Protein AF-A0A2U3RTN7-F1 (afdb_monomer_lite)

Structure (mmCIF, N/CA/C/O backbone):
data_AF-A0A2U3RTN7-F1
#
_entry.id   AF-A0A2U3RTN7-F1
#
loop_
_atom_site.group_PDB
_atom_site.id
_atom_site.type_symbol
_atom_site.label_atom_id
_atom_site.label_alt_id
_atom_site.label_comp_id
_atom_site.label_asym_id
_atom_site.label_entity_id
_atom_site.label_seq_id
_atom_site.pdbx_PDB_ins_code
_atom_site.Cartn_x
_atom_site.Cartn_y
_atom_site.Cartn_z
_atom_site.occupancy
_atom_site.B_iso_or_equiv
_atom_site.auth_seq_id
_atom_site.auth_comp_id
_atom_site.auth_asym_id
_atom_site.auth_atom_id
_atom_site.pdbx_PDB_model_num
ATOM 1 N N . MET A 1 1 ? -1.818 9.519 -7.030 1.00 48.25 1 MET A N 1
ATOM 2 C CA . MET A 1 1 ? -1.767 10.925 -7.499 1.00 48.25 1 MET A CA 1
ATOM 3 C C . MET A 1 1 ? -0.516 11.708 -7.041 1.00 48.25 1 MET A C 1
ATOM 5 O O . MET A 1 1 ? -0.609 12.904 -6.838 1.00 48.25 1 MET A O 1
ATOM 9 N N . PHE A 1 2 ? 0.667 11.091 -6.873 1.00 43.72 2 PHE A N 1
ATOM 10 C CA . PHE A 1 2 ? 1.888 11.840 -6.477 1.00 43.72 2 PHE A CA 1
ATOM 11 C C . PHE A 1 2 ? 3.116 11.570 -7.362 1.00 43.72 2 PHE A C 1
ATOM 13 O O . PHE A 1 2 ? 4.027 12.384 -7.367 1.00 43.72 2 PHE A O 1
ATOM 20 N N . ILE A 1 3 ? 3.153 10.476 -8.137 1.00 49.69 3 ILE A N 1
ATOM 21 C CA . ILE A 1 3 ? 4.295 10.184 -9.027 1.00 49.69 3 ILE A CA 1
ATOM 22 C C . ILE A 1 3 ? 4.068 10.750 -10.435 1.00 49.69 3 ILE A C 1
ATOM 24 O O . ILE A 1 3 ? 4.992 11.318 -11.005 1.00 49.69 3 ILE A O 1
ATOM 28 N N . CYS A 1 4 ? 2.834 10.722 -10.954 1.00 44.53 4 CYS A N 1
ATOM 29 C CA . CYS A 1 4 ? 2.532 11.291 -12.273 1.00 44.53 4 CYS A CA 1
ATOM 30 C C . CYS A 1 4 ? 2.783 12.811 -12.337 1.00 44.53 4 CYS A C 1
ATOM 32 O O . CYS A 1 4 ? 3.223 13.309 -13.363 1.00 44.53 4 CYS A O 1
ATOM 34 N N . ASN A 1 5 ? 2.597 13.542 -11.229 1.00 44.97 5 ASN A N 1
ATOM 35 C CA . ASN A 1 5 ? 2.896 14.980 -11.176 1.00 44.97 5 ASN A CA 1
ATOM 36 C C . ASN A 1 5 ? 4.398 15.301 -11.098 1.00 44.97 5 ASN A C 1
ATOM 38 O O . ASN A 1 5 ? 4.773 16.435 -11.389 1.00 44.97 5 ASN A O 1
ATOM 42 N N . LEU A 1 6 ? 5.256 14.342 -10.717 1.00 46.47 6 LEU A N 1
ATOM 43 C CA . LEU A 1 6 ? 6.712 14.545 -10.690 1.00 46.47 6 LEU A CA 1
ATOM 44 C C . LEU A 1 6 ? 7.342 14.410 -12.089 1.00 46.47 6 LEU A C 1
ATOM 46 O O . LEU A 1 6 ? 8.430 14.918 -12.328 1.00 46.47 6 LEU A O 1
ATOM 50 N N . LEU A 1 7 ? 6.643 13.752 -13.018 1.00 49.78 7 LEU A N 1
ATOM 51 C CA . LEU A 1 7 ? 7.047 13.536 -14.406 1.00 49.78 7 LEU A CA 1
ATOM 52 C C . LEU A 1 7 ? 5.985 14.162 -15.317 1.00 49.78 7 LEU A C 1
ATOM 54 O O . LEU A 1 7 ? 5.211 13.456 -15.956 1.00 49.78 7 LEU A O 1
ATOM 58 N N . LYS A 1 8 ? 5.929 15.501 -15.348 1.00 50.06 8 LYS A N 1
ATOM 59 C CA . LYS A 1 8 ? 4.937 16.325 -16.078 1.00 50.06 8 LYS A CA 1
ATOM 60 C C . LYS A 1 8 ? 4.772 16.021 -17.584 1.00 50.06 8 LYS A C 1
ATOM 62 O O . LYS A 1 8 ? 3.945 16.655 -18.226 1.00 50.06 8 LYS A O 1
ATOM 67 N N . THR A 1 9 ? 5.514 15.080 -18.161 1.00 51.56 9 THR A N 1
ATOM 68 C CA . THR A 1 9 ? 5.590 14.843 -19.610 1.00 51.56 9 THR A CA 1
ATOM 69 C C . THR A 1 9 ? 5.351 13.398 -20.062 1.00 51.56 9 THR A C 1
ATOM 71 O O . THR A 1 9 ? 5.414 13.145 -21.261 1.00 51.56 9 THR A O 1
ATOM 74 N N . GLN A 1 10 ? 5.029 12.440 -19.179 1.00 58.31 10 GLN A N 1
ATOM 75 C CA . GLN A 1 10 ? 4.701 11.067 -19.609 1.00 58.31 10 GLN A CA 1
ATOM 76 C C . GLN A 1 10 ? 3.363 10.578 -19.051 1.00 58.31 10 GLN A C 1
ATOM 78 O O . GLN A 1 10 ? 3.177 10.495 -17.837 1.00 58.31 10 GLN A O 1
ATOM 83 N N . MET A 1 11 ? 2.443 10.199 -19.952 1.00 59.59 11 MET A N 1
ATOM 84 C CA . MET A 1 11 ? 1.259 9.418 -19.586 1.00 59.59 11 MET A CA 1
ATOM 85 C C . MET A 1 11 ? 1.712 8.157 -18.853 1.00 59.59 11 MET A C 1
ATOM 87 O O . MET A 1 11 ? 2.530 7.382 -19.356 1.00 59.59 11 MET A O 1
ATOM 91 N N . CYS A 1 12 ? 1.172 7.973 -17.655 1.00 68.94 12 CYS A N 1
ATOM 92 C CA . CYS A 1 12 ? 1.441 6.821 -16.824 1.00 68.94 12 CYS A CA 1
ATOM 93 C C . CYS A 1 12 ? 0.115 6.160 -16.455 1.00 68.94 12 CYS A C 1
ATOM 95 O O . CYS A 1 12 ? -0.734 6.788 -15.817 1.00 68.94 12 CYS A O 1
ATOM 97 N N . LEU A 1 13 ? -0.060 4.897 -16.8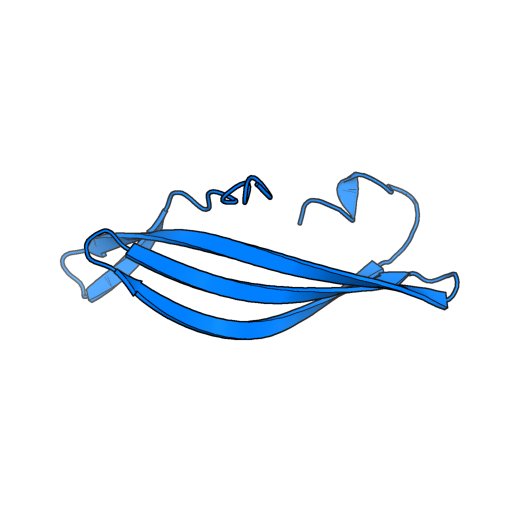53 1.00 72.62 13 LEU A N 1
ATOM 98 C CA . LEU A 1 13 ? -1.160 4.077 -16.362 1.00 72.62 13 LEU A CA 1
ATOM 99 C C . LEU A 1 13 ? -0.777 3.598 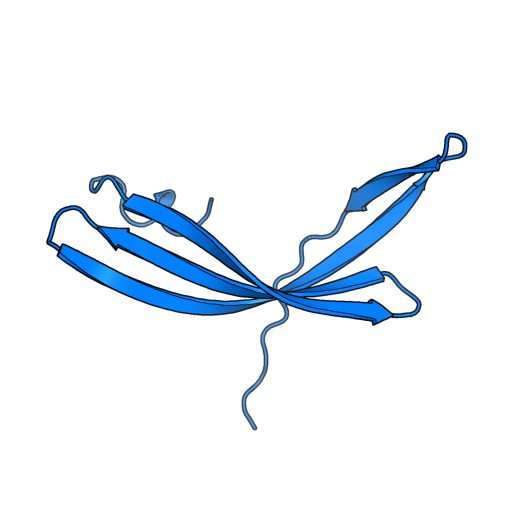-14.959 1.00 72.62 13 LEU A C 1
ATOM 101 O O . LEU A 1 13 ? 0.303 3.038 -14.766 1.00 72.62 13 LEU A O 1
ATOM 105 N N . GLN A 1 14 ? -1.640 3.832 -13.974 1.00 77.81 14 GLN A N 1
ATOM 106 C CA . GLN A 1 14 ? -1.43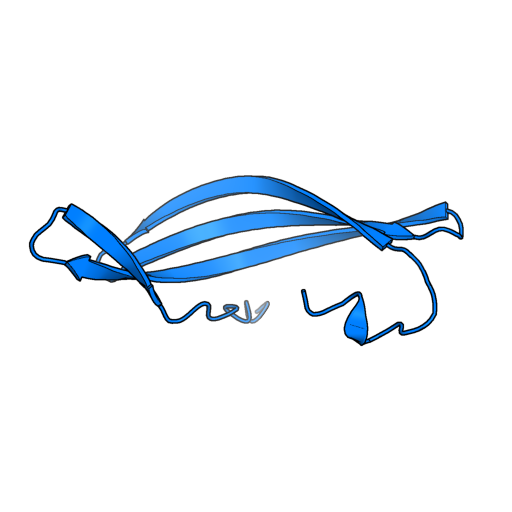2 3.358 -12.606 1.00 77.81 14 GLN A CA 1
ATOM 107 C C . GLN A 1 14 ? -2.473 2.291 -12.279 1.00 77.81 14 GLN A C 1
ATOM 109 O O . GLN A 1 14 ? -3.654 2.464 -12.572 1.00 77.81 14 GLN A O 1
ATOM 114 N N . SER A 1 15 ? -2.048 1.209 -11.637 1.00 81.81 15 SER A N 1
ATOM 115 C CA . SER A 1 15 ? -2.958 0.223 -11.055 1.00 81.81 15 SER A CA 1
ATOM 116 C C . SER A 1 15 ? -2.614 -0.036 -9.597 1.00 81.81 15 SER A C 1
ATOM 118 O O . SER A 1 15 ? -1.481 0.169 -9.142 1.00 81.81 15 SER A O 1
ATOM 120 N N . PHE A 1 16 ? -3.631 -0.473 -8.866 1.00 82.00 16 PHE A N 1
ATOM 121 C CA . PHE A 1 16 ? -3.570 -0.742 -7.444 1.00 82.00 16 PHE A CA 1
ATOM 122 C C . PHE A 1 16 ? -3.893 -2.216 -7.208 1.00 82.00 16 PHE A C 1
ATOM 124 O O . PHE A 1 16 ? -5.029 -2.636 -7.412 1.00 82.00 16 PHE A O 1
ATOM 131 N N . PHE A 1 17 ? -2.903 -2.994 -6.773 1.00 87.06 17 PHE A N 1
ATOM 132 C CA . PHE A 1 17 ? -3.091 -4.397 -6.411 1.00 87.06 17 PHE A CA 1
ATOM 133 C C . PHE A 1 17 ? -3.086 -4.535 -4.896 1.00 87.06 17 PHE A C 1
ATOM 135 O O . PHE A 1 17 ? -2.037 -4.424 -4.255 1.00 87.06 17 PHE A O 1
ATOM 142 N N . LEU A 1 18 ? -4.269 -4.756 -4.328 1.00 89.56 18 LEU A N 1
ATOM 143 C CA . LEU A 1 18 ? -4.430 -4.981 -2.899 1.00 89.56 18 LEU A CA 1
ATOM 144 C C . LEU A 1 18 ? -3.706 -6.271 -2.487 1.00 89.56 18 LEU A C 1
ATOM 146 O O . LEU A 1 18 ? -3.925 -7.316 -3.090 1.00 89.56 18 LEU A O 1
ATOM 150 N N . LYS A 1 19 ? -2.850 -6.194 -1.462 1.00 92.19 19 LYS A N 1
ATOM 151 C CA . LYS A 1 19 ? -2.156 -7.360 -0.890 1.00 92.19 19 LYS A CA 1
ATOM 152 C C . LYS A 1 19 ? -2.747 -7.765 0.452 1.00 92.19 19 LYS A C 1
ATOM 154 O O . LYS A 1 19 ? -3.021 -8.938 0.672 1.00 92.19 19 LYS A O 1
ATOM 159 N N . LYS A 1 20 ? -2.903 -6.800 1.360 1.00 91.81 20 LYS A N 1
ATOM 160 C CA . LYS A 1 20 ? -3.364 -7.060 2.725 1.00 91.81 20 LYS A CA 1
ATOM 161 C C . LYS A 1 20 ? -4.161 -5.884 3.262 1.00 91.81 20 LYS A C 1
ATOM 163 O O . LYS A 1 20 ? -3.807 -4.730 3.017 1.00 91.81 20 LYS A O 1
ATOM 168 N N . VAL A 1 21 ? -5.201 -6.205 4.019 1.00 88.44 21 VAL A N 1
ATOM 169 C CA . VAL A 1 21 ? -5.960 -5.258 4.831 1.00 88.44 21 VAL A CA 1
ATOM 170 C C . VAL A 1 21 ? -5.927 -5.759 6.264 1.00 88.44 21 VAL A C 1
ATOM 172 O O . VAL A 1 21 ? -6.264 -6.911 6.521 1.00 88.44 21 VAL A O 1
ATOM 175 N N . GLU A 1 22 ? -5.516 -4.900 7.185 1.00 89.81 22 GLU A N 1
ATOM 176 C CA . GLU A 1 22 ? -5.560 -5.164 8.620 1.00 89.81 22 GLU A CA 1
ATOM 177 C C . GLU A 1 22 ? -6.332 -4.043 9.301 1.00 89.81 22 GLU A C 1
ATOM 179 O O . GLU A 1 22 ? -6.010 -2.865 9.133 1.00 89.81 22 GLU A O 1
ATOM 184 N N . VAL A 1 23 ? -7.346 -4.409 10.079 1.00 84.12 23 VAL A N 1
ATOM 185 C CA . VAL A 1 23 ? -8.041 -3.465 10.953 1.00 84.12 23 VAL A CA 1
ATOM 186 C C . VAL A 1 23 ? -7.298 -3.433 12.283 1.00 84.12 23 VAL A C 1
ATOM 188 O O . VAL A 1 23 ? -7.076 -4.474 12.896 1.00 84.12 23 VAL A O 1
ATOM 191 N N . ILE A 1 24 ? -6.897 -2.241 12.709 1.00 85.62 24 ILE A N 1
ATOM 192 C CA . ILE A 1 24 ? -6.274 -1.981 14.008 1.00 85.62 24 ILE A CA 1
ATOM 193 C C . ILE A 1 24 ? -7.138 -0.987 14.788 1.00 85.62 24 ILE A C 1
ATOM 195 O O . ILE A 1 24 ? -8.009 -0.343 14.209 1.00 85.62 24 ILE A O 1
ATOM 199 N N . ASN A 1 25 ? -6.899 -0.845 16.093 1.00 78.88 25 ASN A N 1
ATOM 200 C CA . ASN A 1 25 ? -7.767 -0.060 16.984 1.00 78.88 25 ASN A CA 1
ATOM 201 C C . ASN A 1 25 ? -8.098 1.352 16.457 1.00 78.88 25 ASN A C 1
ATOM 203 O O . ASN A 1 25 ? -9.244 1.780 16.549 1.00 78.88 25 ASN A O 1
ATOM 207 N N . ASP A 1 26 ? -7.129 2.031 15.835 1.00 79.81 26 ASP A N 1
ATOM 208 C CA . ASP A 1 26 ? -7.267 3.427 15.392 1.00 79.81 26 ASP A CA 1
ATOM 209 C C . ASP A 1 26 ? -7.465 3.596 13.874 1.00 79.81 26 ASP A C 1
ATOM 211 O O . ASP A 1 26 ? -7.378 4.711 13.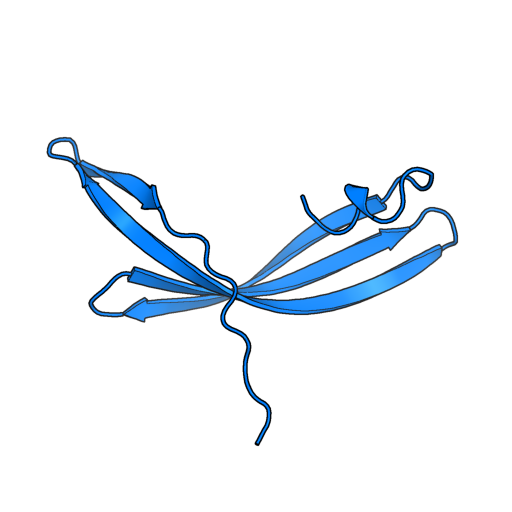347 1.00 79.81 26 ASP A O 1
ATOM 215 N N . GLY A 1 27 ? -7.688 2.509 13.129 1.00 83.31 27 GLY A N 1
ATOM 216 C CA . GLY A 1 27 ? -7.889 2.597 11.685 1.00 83.31 27 GLY A CA 1
ATOM 217 C C . GLY A 1 27 ? -7.588 1.319 10.915 1.00 83.31 27 GLY A C 1
ATOM 218 O O . GLY A 1 27 ? -7.657 0.209 11.429 1.00 83.31 27 GLY A O 1
ATOM 219 N N . VAL A 1 28 ? -7.247 1.477 9.641 1.00 85.50 28 VAL A N 1
ATOM 220 C CA . VAL A 1 28 ? -6.991 0.367 8.721 1.00 85.50 28 VAL A CA 1
ATOM 221 C C . VAL A 1 28 ? -5.619 0.532 8.085 1.00 85.50 28 VAL A C 1
ATOM 223 O O . VAL A 1 28 ? -5.287 1.585 7.537 1.00 85.50 28 VAL A O 1
ATOM 226 N N . LEU A 1 29 ? -4.816 -0.524 8.138 1.00 88.56 29 LEU A N 1
ATOM 227 C CA . LEU A 1 29 ? -3.589 -0.646 7.367 1.00 88.56 29 LEU A CA 1
ATOM 228 C C . LEU A 1 29 ? -3.893 -1.361 6.054 1.00 88.56 29 LEU A C 1
ATOM 230 O O . LEU A 1 29 ? -4.397 -2.481 6.038 1.00 88.56 29 LEU A O 1
ATOM 234 N N . ILE A 1 30 ? -3.567 -0.706 4.944 1.00 8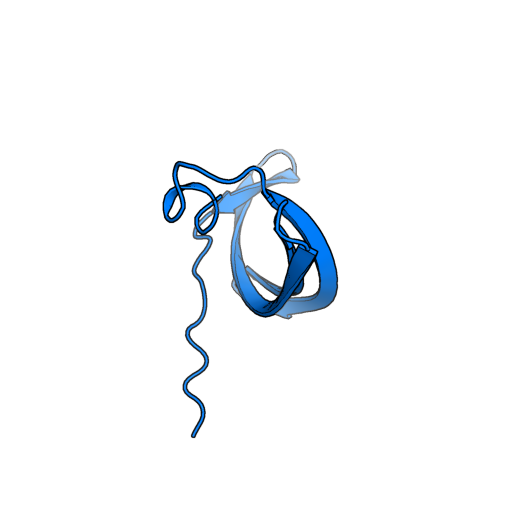9.12 30 ILE A N 1
ATOM 235 C CA . ILE A 1 30 ? -3.711 -1.257 3.600 1.00 89.12 30 ILE A CA 1
ATOM 236 C C . ILE A 1 30 ? -2.330 -1.382 2.980 1.00 89.12 30 ILE A C 1
ATOM 238 O O . ILE A 1 30 ? -1.685 -0.379 2.668 1.00 89.12 30 ILE A O 1
ATOM 242 N N . SER A 1 31 ? -1.889 -2.614 2.764 1.00 89.62 31 SER A N 1
ATOM 243 C CA . SER A 1 31 ? -0.691 -2.917 1.989 1.00 89.62 31 SER A CA 1
ATOM 244 C C . SER A 1 31 ? -1.085 -3.260 0.563 1.00 89.62 31 SER A C 1
ATOM 246 O O . SER A 1 31 ? -1.947 -4.108 0.323 1.00 89.62 31 SER A O 1
ATOM 248 N N . ALA A 1 32 ? -0.443 -2.606 -0.396 1.00 88.69 32 ALA A N 1
ATOM 249 C CA . ALA A 1 32 ? -0.719 -2.794 -1.808 1.00 88.69 32 ALA A CA 1
ATOM 250 C C . ALA A 1 32 ? 0.533 -2.599 -2.656 1.00 88.69 32 ALA A C 1
ATOM 252 O O . ALA A 1 32 ? 1.436 -1.834 -2.310 1.00 88.69 32 ALA A O 1
ATOM 253 N N . THR A 1 33 ? 0.547 -3.258 -3.808 1.00 90.31 33 THR A N 1
ATOM 254 C CA . THR A 1 33 ? 1.523 -2.996 -4.859 1.00 90.31 33 THR A CA 1
ATOM 255 C C . THR A 1 33 ? 0.937 -1.973 -5.817 1.00 90.31 33 THR A C 1
ATOM 257 O O . THR A 1 33 ? -0.079 -2.218 -6.467 1.00 90.31 33 THR A O 1
ATOM 260 N N . LEU A 1 34 ? 1.594 -0.824 -5.932 1.00 86.06 34 LEU A N 1
ATOM 261 C CA . LEU A 1 34 ? 1.312 0.136 -6.989 1.00 86.06 34 LEU A CA 1
ATOM 262 C C . LEU A 1 34 ? 2.152 -0.208 -8.204 1.00 86.06 34 LEU A C 1
ATOM 264 O O . LEU A 1 34 ? 3.380 -0.208 -8.109 1.00 86.06 34 LEU A O 1
ATOM 268 N N . ARG A 1 35 ? 1.502 -0.454 -9.337 1.00 86.12 35 ARG A N 1
ATOM 269 C CA . ARG A 1 35 ? 2.194 -0.627 -10.613 1.00 86.12 35 ARG A CA 1
ATOM 270 C C . ARG A 1 35 ? 1.987 0.598 -11.483 1.00 86.12 35 ARG A C 1
ATOM 272 O O . ARG A 1 35 ? 0.868 1.093 -11.609 1.00 86.12 35 ARG A O 1
ATOM 279 N N . TYR A 1 36 ? 3.083 1.068 -12.052 1.00 83.00 36 TYR A N 1
ATOM 280 C CA . TYR A 1 36 ? 3.149 2.204 -12.954 1.00 83.00 36 TYR A CA 1
ATOM 281 C C . TYR A 1 36 ? 3.662 1.701 -14.298 1.00 83.00 36 TYR A C 1
ATOM 283 O O . TYR A 1 36 ? 4.765 1.155 -14.361 1.00 83.00 36 TYR A O 1
ATOM 291 N N . TRP A 1 37 ? 2.879 1.895 -15.354 1.00 82.50 37 TRP A N 1
ATOM 292 C CA . TRP A 1 37 ? 3.322 1.707 -16.733 1.00 82.50 37 TRP A CA 1
ATOM 293 C C . TRP A 1 37 ? 3.551 3.068 -17.353 1.00 82.50 37 TRP A C 1
ATOM 295 O O . TRP A 1 37 ? 2.658 3.913 -17.344 1.00 82.50 37 TRP A O 1
ATOM 305 N N . PHE A 1 38 ? 4.746 3.273 -17.879 1.00 81.31 38 PHE A N 1
ATOM 306 C CA . PHE A 1 38 ? 5.119 4.481 -18.593 1.00 81.31 38 PHE A CA 1
ATOM 307 C C . PHE A 1 38 ? 5.088 4.208 -20.097 1.00 81.31 38 PHE A C 1
ATOM 309 O O . PHE A 1 38 ? 5.347 3.089 -20.539 1.00 81.31 38 PHE A O 1
ATOM 316 N N . SER A 1 39 ? 4.805 5.238 -20.895 1.00 78.00 39 SER A N 1
ATOM 317 C CA . SER A 1 39 ? 4.755 5.130 -22.361 1.00 78.00 39 SER A CA 1
ATOM 318 C C . SER A 1 39 ? 6.067 4.648 -22.993 1.00 78.00 39 SER A C 1
ATOM 320 O O . SER A 1 39 ? 6.054 4.036 -24.054 1.00 78.00 39 SER A O 1
ATOM 322 N N . ASN A 1 40 ? 7.204 4.849 -22.322 1.00 79.62 40 ASN A N 1
ATOM 323 C CA . ASN A 1 40 ? 8.515 4.337 -22.735 1.00 79.62 40 ASN A CA 1
ATOM 324 C C . ASN A 1 40 ? 8.739 2.853 -22.380 1.00 79.62 40 ASN A C 1
ATOM 326 O O . ASN A 1 40 ? 9.883 2.423 -22.246 1.00 79.62 40 ASN A O 1
ATOM 330 N N . SER A 1 41 ? 7.664 2.085 -22.186 1.00 68.31 41 SER A N 1
ATOM 331 C CA . SER A 1 41 ? 7.681 0.665 -21.803 1.00 68.31 41 SER A CA 1
ATOM 332 C C . SER A 1 41 ? 8.364 0.362 -20.464 1.00 68.31 41 SER A C 1
ATOM 334 O O . SER A 1 41 ? 8.570 -0.803 -20.124 1.00 68.31 41 SER A O 1
ATOM 336 N N . LYS A 1 42 ? 8.693 1.379 -19.655 1.00 77.31 42 LYS A N 1
ATOM 337 C CA . LYS A 1 42 ? 9.171 1.153 -18.289 1.00 77.31 42 LYS A CA 1
ATOM 338 C C . LYS A 1 42 ? 8.000 0.755 -17.403 1.00 77.31 42 LYS A C 1
ATOM 340 O O . LYS A 1 42 ? 6.937 1.378 -17.426 1.00 77.31 42 LYS A O 1
ATOM 345 N N . HIS A 1 43 ? 8.228 -0.260 -16.581 1.00 79.88 43 HIS A N 1
ATOM 346 C CA . HIS A 1 43 ? 7.283 -0.716 -15.577 1.00 79.88 43 HIS A CA 1
ATOM 347 C C . HIS A 1 43 ? 7.929 -0.635 -14.198 1.00 79.88 43 HIS A C 1
ATOM 349 O O . HIS A 1 43 ? 9.020 -1.163 -13.984 1.00 79.88 43 HIS A O 1
ATOM 355 N N . ILE A 1 44 ? 7.255 0.026 -13.260 1.00 83.06 44 ILE A N 1
ATOM 356 C CA . ILE A 1 44 ? 7.711 0.130 -11.874 1.00 83.06 44 ILE A CA 1
ATOM 357 C C . ILE A 1 44 ? 6.623 -0.437 -10.973 1.00 83.06 44 ILE A C 1
ATOM 359 O O . ILE A 1 44 ? 5.494 0.051 -10.976 1.00 83.06 44 ILE A O 1
ATOM 363 N N . ALA A 1 45 ? 6.975 -1.435 -10.168 1.00 86.50 45 ALA A N 1
ATOM 364 C CA . ALA A 1 45 ? 6.137 -1.939 -9.091 1.00 86.50 45 ALA A CA 1
ATOM 365 C C . ALA A 1 45 ? 6.706 -1.463 -7.751 1.00 86.50 45 ALA A C 1
ATOM 367 O O . ALA A 1 45 ? 7.890 -1.640 -7.480 1.00 86.50 45 ALA A O 1
ATOM 368 N N . ILE A 1 46 ? 5.871 -0.839 -6.921 1.00 86.25 46 ILE A N 1
ATOM 369 C CA . ILE A 1 46 ? 6.267 -0.334 -5.605 1.00 86.25 46 ILE A CA 1
ATOM 370 C C . ILE A 1 46 ? 5.273 -0.831 -4.572 1.00 86.25 46 ILE A C 1
ATOM 372 O O . ILE A 1 46 ? 4.094 -0.469 -4.615 1.00 86.25 46 ILE A O 1
ATOM 376 N N . ASP A 1 47 ? 5.767 -1.592 -3.605 1.00 88.69 47 ASP A N 1
ATOM 377 C CA . ASP A 1 47 ? 4.990 -1.957 -2.431 1.00 88.69 47 ASP A CA 1
ATOM 378 C C . ASP A 1 47 ? 4.871 -0.767 -1.481 1.00 88.69 47 ASP A C 1
ATOM 380 O O . ASP A 1 47 ? 5.846 -0.083 -1.156 1.00 88.69 47 ASP A O 1
ATOM 384 N N . LYS A 1 48 ? 3.641 -0.485 -1.056 1.00 86.38 48 LYS A N 1
ATOM 385 C CA . LYS A 1 48 ? 3.339 0.578 -0.104 1.00 86.38 48 LYS A CA 1
ATOM 386 C C . LYS A 1 48 ? 2.315 0.109 0.905 1.00 86.38 48 LYS A C 1
ATOM 388 O O . LYS A 1 48 ? 1.341 -0.551 0.557 1.00 86.38 48 LYS A O 1
ATOM 393 N N . THR A 1 49 ? 2.511 0.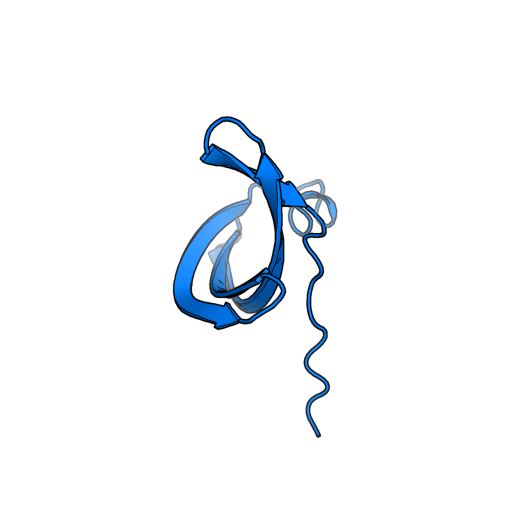562 2.134 1.00 86.75 49 THR A N 1
ATOM 394 C CA . THR A 1 49 ? 1.533 0.424 3.204 1.00 86.75 49 THR A CA 1
ATOM 395 C C . THR A 1 49 ? 0.987 1.799 3.557 1.00 86.75 49 THR A C 1
ATOM 397 O O . THR A 1 49 ? 1.735 2.744 3.826 1.00 86.75 49 THR A O 1
ATOM 400 N N . TYR A 1 50 ? -0.331 1.906 3.525 1.00 84.19 50 TYR A N 1
ATOM 401 C CA . TYR A 1 50 ? -1.095 3.090 3.869 1.00 84.19 50 TYR A CA 1
ATOM 402 C C . TYR A 1 50 ? -1.764 2.864 5.211 1.00 84.19 50 TYR A C 1
ATOM 404 O O . TYR A 1 50 ? -2.374 1.821 5.421 1.00 84.19 50 TYR A O 1
ATOM 412 N N . PHE A 1 51 ? -1.656 3.839 6.105 1.00 82.94 51 PHE A N 1
ATOM 413 C CA . PHE A 1 51 ? -2.504 3.890 7.282 1.00 82.94 51 PHE A CA 1
ATOM 414 C C . PHE A 1 51 ? -3.643 4.863 7.001 1.00 82.94 51 PHE A C 1
ATOM 416 O O . PHE A 1 51 ? -3.392 6.015 6.643 1.00 82.94 51 PHE A O 1
ATOM 423 N N . LEU A 1 52 ? -4.873 4.372 7.104 1.00 82.75 52 LEU A N 1
ATOM 424 C CA . LEU A 1 52 ? -6.088 5.159 6.979 1.00 82.75 52 LEU A CA 1
ATOM 425 C C . LEU A 1 52 ? -6.747 5.229 8.346 1.00 82.75 52 LEU A C 1
ATOM 427 O O . LEU A 1 52 ? -7.138 4.200 8.895 1.00 82.75 52 LEU A O 1
ATOM 431 N N . THR A 1 53 ? -6.902 6.437 8.872 1.00 81.06 53 THR A N 1
ATOM 432 C CA . THR A 1 53 ? -7.814 6.653 9.989 1.00 81.06 53 THR A CA 1
ATOM 433 C C . THR A 1 53 ? -9.198 6.918 9.425 1.00 81.06 53 THR A C 1
ATOM 435 O O . THR A 1 53 ? -9.357 7.446 8.320 1.00 81.06 53 THR A O 1
ATOM 438 N N . TYR A 1 54 ? -10.226 6.544 10.167 1.00 74.75 54 TYR A N 1
ATOM 439 C CA . TYR A 1 54 ? -11.585 6.896 9.801 1.00 74.75 54 TYR A CA 1
ATOM 440 C C . TYR A 1 54 ? -12.306 7.486 10.998 1.00 74.75 54 TYR A C 1
ATOM 442 O O . TYR A 1 54 ? -12.128 7.046 12.132 1.00 74.75 54 TYR A O 1
ATOM 450 N N . LYS A 1 55 ? -13.151 8.482 10.742 1.00 73.12 55 LYS A N 1
ATOM 451 C CA . LYS A 1 55 ? -14.158 8.910 11.711 1.00 73.12 55 LYS A CA 1
ATOM 452 C C . LYS A 1 55 ? -15.478 8.277 11.318 1.00 73.12 55 LYS A C 1
ATOM 454 O O . LYS A 1 55 ? -15.938 8.431 10.185 1.00 73.12 55 LYS A O 1
ATOM 459 N N . ARG A 1 56 ? -16.076 7.549 12.257 1.00 67.56 56 ARG A N 1
ATOM 460 C CA . ARG A 1 56 ? -17.422 7.012 12.088 1.00 67.56 56 ARG A CA 1
ATOM 461 C C . ARG A 1 56 ? -18.412 8.154 12.296 1.00 67.56 56 ARG A C 1
ATOM 463 O O . ARG A 1 56 ? -18.477 8.715 13.385 1.00 67.56 56 ARG A O 1
ATOM 470 N N . SER A 1 57 ? -19.140 8.524 11.248 1.00 65.88 57 SER A N 1
ATOM 471 C CA . SER A 1 57 ? -20.254 9.465 11.372 1.00 65.88 57 SER A CA 1
ATOM 472 C C . SER A 1 57 ? -21.496 8.755 11.921 1.00 65.88 57 SER A C 1
ATOM 474 O O . SER A 1 57 ? -21.632 7.535 11.791 1.00 65.88 57 SER A O 1
ATOM 476 N N . HIS A 1 58 ? -22.423 9.531 12.489 1.00 66.62 58 HIS A N 1
ATOM 477 C CA . HIS A 1 58 ? -23.703 9.064 13.036 1.00 66.62 58 HIS A CA 1
ATOM 478 C C . HIS A 1 58 ? -24.543 8.263 12.020 1.00 66.62 58 HIS A C 1
ATOM 480 O O . HIS A 1 58 ? -25.337 7.419 12.417 1.00 66.62 58 HIS A O 1
ATOM 486 N N . ASN A 1 59 ? -24.305 8.445 10.716 1.00 72.88 59 ASN A N 1
ATOM 487 C CA . ASN A 1 59 ? -25.038 7.775 9.635 1.00 72.88 59 ASN A CA 1
ATOM 488 C C . ASN A 1 59 ? -24.316 6.546 9.054 1.00 72.88 59 ASN A C 1
ATOM 490 O O . ASN A 1 59 ? -24.483 6.247 7.877 1.00 72.88 59 ASN A O 1
ATOM 494 N N . TYR A 1 60 ? -23.449 5.872 9.818 1.00 64.44 60 TYR A N 1
ATOM 495 C CA . TYR A 1 60 ? -22.619 4.746 9.336 1.00 64.44 60 TYR A CA 1
ATOM 496 C C . TYR A 1 60 ? -21.666 5.092 8.175 1.00 64.44 60 TYR A C 1
ATOM 498 O O . TYR A 1 60 ? -20.988 4.218 7.638 1.00 64.44 60 TYR A O 1
ATOM 506 N N . LEU A 1 61 ? -21.559 6.372 7.815 1.00 57.91 61 LEU A N 1
ATOM 507 C CA . LEU A 1 61 ? -20.605 6.862 6.831 1.00 57.91 61 LEU A CA 1
ATOM 508 C C . LEU A 1 61 ? -19.198 6.862 7.438 1.00 57.91 61 LEU A C 1
ATOM 510 O O . LEU A 1 61 ? -18.962 7.421 8.515 1.00 57.91 61 LEU A O 1
ATOM 514 N N . LEU A 1 62 ? -18.265 6.235 6.726 1.00 67.50 62 LEU A N 1
ATOM 515 C CA . LEU A 1 62 ? -16.843 6.202 7.051 1.00 67.50 62 LEU A CA 1
ATOM 516 C C . LEU A 1 62 ? -16.149 7.365 6.345 1.00 67.50 62 LEU A C 1
ATOM 518 O O . LEU A 1 62 ? -15.884 7.305 5.145 1.00 67.50 62 LEU A O 1
ATOM 522 N N . LEU A 1 63 ? -15.843 8.427 7.091 1.00 67.94 63 LEU A N 1
ATOM 523 C CA . LEU A 1 63 ? -15.002 9.494 6.565 1.00 67.94 63 LEU A CA 1
ATOM 524 C C . LEU A 1 63 ? -13.541 9.064 6.692 1.00 67.94 63 LEU A C 1
ATOM 526 O O . LEU A 1 63 ? -12.998 9.038 7.798 1.00 67.94 63 LEU A O 1
ATOM 530 N N . LEU A 1 64 ? -12.918 8.732 5.563 1.00 67.75 64 LEU A N 1
ATOM 531 C CA . LEU A 1 64 ? -11.488 8.443 5.496 1.00 67.75 64 LEU A CA 1
ATOM 532 C C . LEU A 1 64 ? -10.700 9.742 5.698 1.00 67.75 64 LEU A C 1
ATOM 534 O O . LEU A 1 64 ? -10.858 10.704 4.948 1.00 67.75 64 LEU A O 1
ATOM 538 N N . SER A 1 65 ? -9.837 9.764 6.706 1.00 65.81 65 SER A N 1
ATOM 539 C CA . SER A 1 65 ? -8.961 10.889 7.026 1.00 65.81 65 SER A CA 1
ATOM 540 C C . SER A 1 65 ? -7.519 10.410 7.208 1.00 65.81 65 SER A C 1
ATOM 542 O O . SER A 1 65 ? -7.264 9.225 7.392 1.00 65.81 65 SER A O 1
ATOM 544 N N . GLY A 1 66 ? -6.549 11.324 7.128 1.00 60.28 66 GLY A N 1
ATOM 545 C CA . GLY A 1 66 ? -5.165 11.018 7.503 1.00 60.28 66 GLY A CA 1
ATOM 546 C C . GLY A 1 66 ? -4.508 9.909 6.678 1.00 60.28 66 GLY A C 1
ATOM 547 O O . GLY A 1 66 ? -3.924 9.001 7.262 1.00 60.28 66 GLY A O 1
ATOM 548 N N . VAL A 1 67 ? -4.579 9.980 5.339 1.00 61.94 67 VAL A N 1
ATOM 549 C CA . VAL A 1 67 ? -3.818 9.089 4.441 1.00 61.94 67 VAL A CA 1
ATOM 550 C C . VAL A 1 67 ? -2.323 9.355 4.628 1.00 61.94 67 VAL A C 1
ATOM 552 O O . VAL A 1 67 ? -1.697 10.116 3.891 1.00 61.94 67 VAL A O 1
ATOM 555 N N . ASN A 1 68 ? -1.745 8.723 5.643 1.00 67.62 68 ASN A N 1
ATOM 556 C CA . ASN A 1 68 ? -0.349 8.871 5.997 1.00 67.62 68 ASN A CA 1
ATOM 557 C C . ASN A 1 68 ? 0.417 7.661 5.481 1.00 67.62 68 ASN A C 1
ATOM 559 O O . ASN A 1 68 ? 0.151 6.502 5.809 1.00 67.62 68 ASN A O 1
ATOM 563 N N . LYS A 1 69 ? 1.399 7.946 4.633 1.00 60.50 69 LYS A N 1
ATOM 564 C CA . LYS A 1 69 ? 2.321 6.943 4.121 1.00 60.50 69 LYS A CA 1
ATOM 565 C C . LYS A 1 69 ? 3.252 6.566 5.274 1.00 60.50 69 LYS A C 1
ATOM 567 O O . LYS A 1 69 ? 4.122 7.361 5.632 1.00 60.50 69 LYS A O 1
ATOM 572 N N . LYS A 1 70 ? 3.082 5.386 5.879 1.00 60.81 70 LYS A N 1
ATOM 573 C CA . LYS A 1 70 ? 4.051 4.914 6.877 1.00 60.81 70 LYS A CA 1
ATOM 574 C C . LYS A 1 70 ? 5.390 4.721 6.161 1.00 60.81 70 LYS A C 1
ATOM 576 O O . LYS A 1 70 ? 5.503 3.894 5.257 1.00 60.81 70 LYS A O 1
ATOM 581 N N . LYS A 1 71 ? 6.402 5.511 6.534 1.00 50.56 71 LYS A N 1
ATOM 582 C CA . LYS A 1 71 ? 7.791 5.209 6.180 1.00 50.56 71 LYS A CA 1
ATOM 583 C C . LYS A 1 71 ? 8.164 3.968 6.982 1.00 50.56 71 LYS A C 1
ATOM 585 O O . LYS A 1 71 ? 8.366 4.060 8.188 1.00 50.56 71 LYS A O 1
ATOM 590 N N . ILE A 1 72 ? 8.197 2.813 6.331 1.00 47.75 72 ILE A N 1
ATOM 591 C CA . ILE A 1 72 ? 8.841 1.638 6.910 1.00 47.75 72 ILE A CA 1
ATOM 592 C C . ILE A 1 72 ? 10.328 2.005 6.991 1.00 47.75 72 ILE A C 1
ATOM 594 O O . ILE A 1 72 ? 10.970 2.174 5.956 1.00 47.75 72 ILE A O 1
ATOM 598 N N . LYS A 1 73 ? 10.852 2.234 8.202 1.00 38.16 73 LYS A N 1
ATOM 599 C CA . LYS A 1 73 ? 12.300 2.202 8.422 1.00 38.16 73 LYS A CA 1
ATOM 600 C C . LYS A 1 73 ? 12.696 0.735 8.275 1.00 38.16 73 LYS A C 1
ATOM 602 O O . LYS A 1 73 ? 12.282 -0.078 9.095 1.00 38.16 73 LYS A O 1
ATOM 607 N N . LEU A 1 74 ? 13.401 0.406 7.197 1.00 35.44 74 LEU A N 1
ATOM 608 C CA . LEU A 1 74 ? 14.157 -0.840 7.130 1.00 35.44 74 LEU A CA 1
ATOM 609 C C . LEU A 1 74 ? 15.251 -0.723 8.199 1.00 35.44 74 LEU A C 1
ATOM 611 O O . LEU A 1 74 ? 16.004 0.254 8.177 1.00 35.44 74 LEU A O 1
ATOM 615 N N . ALA A 1 75 ? 15.205 -1.621 9.182 1.00 35.12 75 ALA A N 1
ATOM 616 C CA . ALA A 1 75 ? 16.272 -1.822 10.155 1.00 35.12 75 ALA A CA 1
ATOM 617 C C . ALA A 1 75 ? 17.442 -2.552 9.489 1.00 35.12 75 ALA A C 1
ATOM 619 O O . ALA A 1 75 ? 17.164 -3.349 8.561 1.00 35.12 75 ALA A O 1
#

Sequence (75 aa):
MFICNLLKTQMCLQSFFLKKVEVINDGVLISATLRYWFSNSKHIAIDKTYFLTYKRSHNYLLLLSGVNKKKIKLA

Secondary structure (DSSP, 8-state):
--SGGGSTT--EEEEEEEEEEEEETTEEEEEEEEEEEETTS-EEEEEEEEEEEEEE-TTS-EEEEEEEE------

Radius of gyration: 15.3 Å; chains: 1; bounding box: 41×24×40 Å

Organism: Orientia tsutsugamushi (NCBI:txid784)

pLDDT: mean 71.91, std 15.75, range [35.12, 92.19]

Foldseek 3Di:
DPVCVVVVPWDKDKDWAWDDWDADPFFIKTWIWIWIQTPVRDIDTDIWIWGWGWDQDPVRDTDTDDRDTPPPPDD